Protein AF-A0A067CQ68-F1 (afdb_monomer_lite)

Secondary structure (DSSP, 8-state):
--HHHHHHHHHHHHHHHHHHHHHHHHHHHHHHHHHHHHS-------TTS------HHHHHHHHHHHHHHHHHHHHHHHHHHHHHHHHHHHHHHHHHHHHHHHHHHHHHTS---

Structure (mmCIF, N/CA/C/O backbone):
data_AF-A0A067CQ68-F1
#
_entry.id   AF-A0A067CQ68-F1
#
loop_
_atom_site.group_PDB
_atom_site.id
_atom_site.type_symbol
_atom_site.label_atom_id
_atom_site.label_alt_id
_atom_site.label_comp_id
_atom_site.label_asym_id
_atom_site.label_entity_id
_atom_site.label_seq_id
_atom_site.pdbx_PDB_ins_code
_atom_site.Cartn_x
_atom_site.Cartn_y
_atom_site.Cartn_z
_atom_site.occupancy
_atom_site.B_iso_or_equiv
_atom_site.auth_seq_id
_atom_site.auth_comp_id
_atom_site.auth_asym_id
_atom_site.auth_atom_id
_atom_site.pdbx_PDB_model_num
ATOM 1 N N . MET A 1 1 ? 20.743 -6.549 -14.101 1.00 60.62 1 ME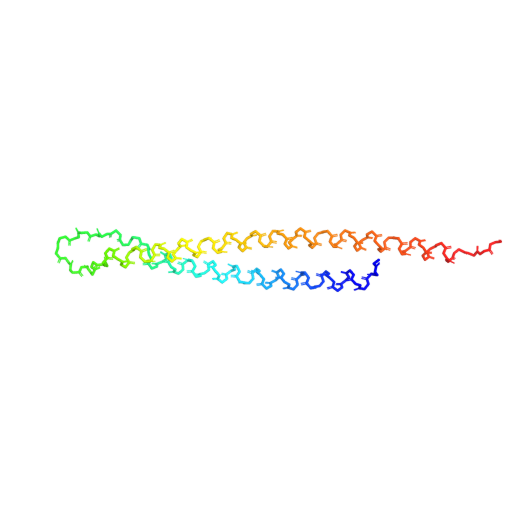T A N 1
ATOM 2 C CA . MET A 1 1 ? 19.296 -6.806 -13.896 1.00 60.62 1 MET A CA 1
ATOM 3 C C . MET A 1 1 ? 18.573 -6.656 -15.236 1.00 60.62 1 MET A C 1
ATOM 5 O O . MET A 1 1 ? 18.942 -5.763 -15.986 1.00 60.62 1 MET A O 1
ATOM 9 N N . ARG A 1 2 ? 17.631 -7.544 -15.596 1.00 82.50 2 ARG A N 1
ATOM 10 C CA . ARG A 1 2 ? 16.927 -7.521 -16.904 1.00 82.50 2 ARG A CA 1
ATOM 11 C C . ARG A 1 2 ? 15.641 -6.677 -16.827 1.00 82.50 2 ARG A C 1
ATOM 13 O O . ARG A 1 2 ? 14.988 -6.678 -15.788 1.00 82.50 2 ARG A O 1
ATOM 20 N N . LEU A 1 3 ? 15.232 -6.024 -17.925 1.00 79.62 3 LEU A N 1
ATOM 21 C CA . LEU A 1 3 ? 13.992 -5.217 -17.993 1.00 79.62 3 LEU A CA 1
ATOM 22 C C . LEU A 1 3 ? 12.731 -6.009 -17.611 1.00 79.62 3 LEU A C 1
ATOM 24 O O . LEU A 1 3 ? 11.847 -5.472 -16.947 1.00 79.62 3 LEU A O 1
ATOM 28 N N . SER A 1 4 ? 12.660 -7.288 -17.989 1.00 81.38 4 SER A N 1
ATOM 29 C CA . SER A 1 4 ? 11.555 -8.184 -17.624 1.00 81.38 4 SER A CA 1
ATOM 30 C C . SER A 1 4 ? 11.448 -8.404 -16.113 1.00 81.38 4 SER A C 1
ATOM 32 O O . SER A 1 4 ? 10.342 -8.451 -15.581 1.00 81.38 4 SER A O 1
ATOM 34 N N . VAL A 1 5 ? 12.584 -8.464 -15.412 1.00 86.25 5 VAL A N 1
ATOM 35 C CA . VAL A 1 5 ? 12.642 -8.619 -13.951 1.00 86.25 5 VAL A CA 1
ATOM 36 C C . VAL A 1 5 ? 12.155 -7.348 -13.255 1.00 86.25 5 VAL A C 1
ATOM 38 O O . VAL A 1 5 ? 11.354 -7.439 -12.332 1.00 86.25 5 VAL A O 1
ATOM 41 N N . LEU A 1 6 ? 12.559 -6.164 -13.733 1.00 83.12 6 LEU A N 1
ATOM 42 C CA . LEU A 1 6 ? 12.052 -4.886 -13.210 1.00 83.12 6 LEU A CA 1
ATOM 43 C C . LEU A 1 6 ? 10.543 -4.734 -13.431 1.00 83.12 6 LEU A C 1
ATOM 45 O O . LEU A 1 6 ? 9.833 -4.302 -12.530 1.00 83.12 6 LEU A O 1
ATOM 49 N N . LYS A 1 7 ? 10.034 -5.138 -14.602 1.00 84.62 7 LYS A N 1
ATOM 50 C CA . LYS A 1 7 ? 8.595 -5.100 -14.901 1.00 84.62 7 LYS A CA 1
ATOM 51 C C . LYS A 1 7 ? 7.795 -6.032 -13.982 1.00 84.62 7 LYS A C 1
ATOM 53 O O . LYS A 1 7 ? 6.749 -5.634 -13.476 1.00 84.62 7 LYS A O 1
ATOM 58 N N . ALA A 1 8 ? 8.295 -7.245 -13.741 1.00 87.69 8 ALA A N 1
ATOM 59 C CA . ALA A 1 8 ? 7.673 -8.182 -12.809 1.00 87.69 8 ALA A CA 1
ATOM 60 C C . ALA A 1 8 ? 7.687 -7.645 -11.365 1.00 87.69 8 ALA A C 1
ATOM 62 O O . ALA A 1 8 ? 6.668 -7.702 -10.680 1.00 87.69 8 ALA A O 1
ATOM 63 N N . ALA A 1 9 ? 8.807 -7.058 -10.925 1.00 84.44 9 ALA A N 1
ATOM 64 C CA . ALA A 1 9 ? 8.929 -6.442 -9.603 1.00 84.44 9 ALA A CA 1
ATOM 65 C C . ALA A 1 9 ? 8.004 -5.225 -9.423 1.00 84.44 9 ALA A C 1
ATOM 67 O O . ALA A 1 9 ? 7.415 -5.055 -8.354 1.00 84.44 9 ALA A O 1
ATOM 68 N N . HIS A 1 10 ? 7.835 -4.405 -10.468 1.00 85.12 10 HIS A N 1
ATOM 69 C CA . HIS A 1 10 ? 6.901 -3.275 -10.473 1.00 85.12 10 HIS A CA 1
ATOM 70 C C . HIS A 1 10 ? 5.452 -3.748 -10.326 1.00 85.12 10 HIS A C 1
ATOM 72 O O . HIS A 1 10 ? 4.751 -3.275 -9.434 1.00 85.12 10 HIS A O 1
ATOM 78 N N . SER A 1 11 ? 5.040 -4.749 -11.114 1.00 89.12 11 SER A N 1
ATOM 79 C CA . SER A 1 11 ? 3.697 -5.338 -11.015 1.00 89.12 11 SER A CA 1
ATOM 80 C C . SER A 1 11 ? 3.433 -5.914 -9.624 1.00 89.12 11 SER A C 1
ATOM 82 O O . SER A 1 11 ? 2.447 -5.555 -8.994 1.00 89.12 11 SER A O 1
ATOM 84 N N . ALA A 1 12 ? 4.351 -6.728 -9.095 1.00 88.62 12 ALA A N 1
ATOM 85 C CA . ALA A 1 12 ? 4.198 -7.330 -7.772 1.00 88.62 12 ALA A CA 1
ATOM 86 C C . ALA A 1 12 ? 4.123 -6.284 -6.644 1.00 88.62 12 ALA A C 1
ATOM 88 O O . ALA A 1 12 ? 3.339 -6.433 -5.705 1.00 88.62 12 ALA A O 1
ATOM 89 N N . THR A 1 13 ? 4.923 -5.215 -6.725 1.00 84.12 13 THR A N 1
ATOM 90 C CA . THR A 1 13 ? 4.873 -4.106 -5.756 1.00 84.12 13 THR A CA 1
ATOM 91 C C . THR A 1 13 ? 3.544 -3.360 -5.838 1.00 84.12 13 THR A C 1
ATOM 93 O O . THR A 1 13 ? 2.949 -3.053 -4.806 1.00 84.12 13 THR A O 1
ATOM 96 N N . ARG A 1 14 ? 3.040 -3.124 -7.054 1.00 86.75 14 ARG A N 1
ATOM 97 C CA . ARG A 1 14 ? 1.741 -2.489 -7.289 1.00 86.75 14 ARG A CA 1
ATOM 98 C C . ARG A 1 14 ? 0.584 -3.331 -6.749 1.00 86.75 14 ARG A C 1
ATOM 100 O O . ARG A 1 14 ? -0.292 -2.786 -6.084 1.00 86.75 14 ARG A O 1
ATOM 107 N N . ASP A 1 15 ? 0.594 -4.637 -6.992 1.00 91.06 15 ASP A N 1
ATOM 108 C CA . ASP A 1 15 ? -0.450 -5.547 -6.507 1.00 91.06 15 ASP A CA 1
ATOM 109 C C . ASP A 1 15 ? -0.488 -5.568 -4.974 1.00 91.06 15 ASP A C 1
ATOM 111 O O . ASP A 1 15 ? -1.556 -5.460 -4.366 1.00 91.06 15 ASP A O 1
ATOM 115 N N . ARG A 1 16 ? 0.690 -5.599 -4.333 1.00 85.81 16 ARG A N 1
ATOM 116 C CA . ARG A 1 16 ? 0.811 -5.464 -2.874 1.00 85.81 16 ARG A CA 1
ATOM 117 C C . ARG A 1 16 ? 0.271 -4.128 -2.383 1.00 85.81 16 ARG A C 1
ATOM 119 O O . ARG A 1 16 ? -0.482 -4.118 -1.419 1.00 85.81 16 ARG A O 1
ATOM 126 N N . LEU A 1 17 ? 0.594 -3.021 -3.052 1.00 85.94 17 LEU A N 1
ATOM 127 C CA . LEU A 1 17 ? 0.087 -1.700 -2.681 1.00 85.94 17 LEU A CA 1
ATOM 128 C C . LEU A 1 17 ? -1.449 -1.652 -2.718 1.00 85.94 17 LEU A C 1
ATOM 130 O O . LEU A 1 17 ? -2.062 -1.154 -1.775 1.00 85.94 17 LEU A O 1
ATOM 134 N N . ILE A 1 18 ? -2.071 -2.204 -3.763 1.00 88.00 18 ILE A N 1
ATOM 135 C CA . ILE A 1 18 ? -3.536 -2.275 -3.890 1.00 88.00 18 ILE A CA 1
ATOM 136 C C . ILE A 1 18 ? -4.139 -3.111 -2.753 1.00 88.00 18 ILE A C 1
ATOM 138 O O . ILE A 1 18 ? -5.109 -2.683 -2.118 1.00 88.00 18 ILE A O 1
ATOM 142 N N . ALA A 1 19 ? -3.559 -4.279 -2.464 1.00 89.62 19 ALA A N 1
ATOM 143 C CA . ALA A 1 19 ? -4.012 -5.139 -1.374 1.00 89.62 19 ALA A CA 1
ATOM 144 C C . ALA A 1 19 ? -3.907 -4.427 -0.014 1.00 89.62 19 ALA A C 1
ATOM 146 O O . ALA A 1 19 ? -4.889 -4.341 0.720 1.00 89.62 19 ALA A O 1
ATOM 147 N N . THR A 1 20 ? -2.756 -3.822 0.287 1.00 84.06 20 THR A N 1
ATOM 148 C CA . THR A 1 20 ? -2.525 -3.090 1.541 1.00 84.06 20 THR A CA 1
ATOM 149 C C . THR A 1 20 ? -3.454 -1.883 1.682 1.00 84.06 20 THR A C 1
ATOM 151 O O . THR A 1 20 ? -3.994 -1.649 2.759 1.00 84.06 20 THR A O 1
ATOM 154 N N . GLN A 1 21 ? -3.706 -1.129 0.608 1.00 86.44 21 GLN A N 1
ATOM 155 C CA . GLN A 1 21 ? -4.672 -0.023 0.627 1.00 86.44 21 GLN A CA 1
ATOM 156 C C . GLN A 1 21 ? -6.106 -0.502 0.884 1.00 86.44 21 GLN A C 1
ATOM 158 O O . GLN A 1 21 ? -6.884 0.201 1.530 1.00 86.44 21 GLN A O 1
ATOM 163 N N . THR A 1 22 ? -6.463 -1.685 0.386 1.00 91.25 22 THR A N 1
ATOM 164 C CA . THR A 1 22 ? -7.780 -2.290 0.622 1.00 91.25 22 THR A CA 1
ATOM 165 C C . THR A 1 22 ? -7.946 -2.667 2.093 1.00 91.25 22 THR A C 1
ATOM 167 O O . THR A 1 22 ? -8.943 -2.284 2.708 1.00 91.25 22 THR A O 1
ATOM 170 N N . GLU A 1 23 ? -6.939 -3.312 2.683 1.00 84.94 23 GLU A N 1
ATOM 171 C CA . GLU A 1 23 ? -6.908 -3.616 4.121 1.00 84.94 23 GLU A CA 1
ATOM 172 C C . GLU A 1 23 ? -6.918 -2.348 4.979 1.00 84.94 23 GLU A C 1
ATOM 174 O O . GLU A 1 23 ? -7.627 -2.272 5.978 1.00 84.94 23 GLU A O 1
ATOM 179 N N . LEU A 1 24 ? -6.219 -1.293 4.556 1.00 83.44 24 LEU A N 1
ATOM 180 C CA . LEU A 1 24 ? -6.215 -0.017 5.266 1.00 83.44 24 LEU A CA 1
ATOM 181 C C . LEU A 1 24 ? -7.610 0.626 5.311 1.00 83.44 24 LEU A C 1
ATOM 183 O O . LEU A 1 24 ? -8.027 1.123 6.356 1.00 83.44 24 LEU A O 1
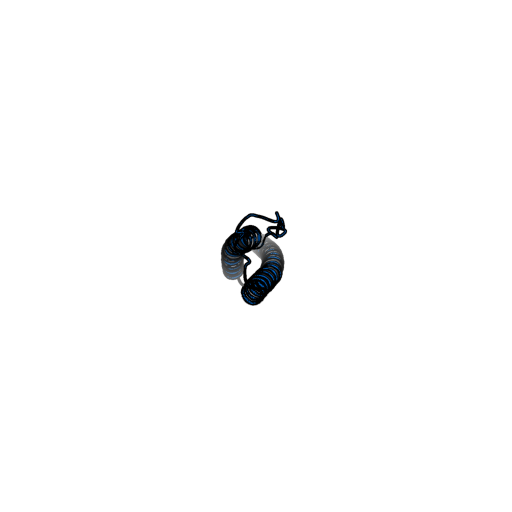ATOM 187 N N . ARG A 1 25 ? -8.372 0.565 4.210 1.00 85.62 25 ARG A N 1
ATOM 188 C CA . ARG A 1 25 ? -9.776 1.017 4.186 1.00 85.62 25 ARG A CA 1
ATOM 189 C C . ARG A 1 25 ? -10.676 0.146 5.057 1.00 85.62 25 ARG A C 1
ATOM 191 O O . ARG A 1 25 ? -11.613 0.665 5.660 1.00 85.62 25 ARG A O 1
ATOM 198 N N . ARG A 1 26 ? -10.423 -1.165 5.111 1.00 87.44 26 ARG A N 1
ATOM 199 C CA . ARG A 1 26 ? -11.155 -2.085 5.988 1.00 87.44 26 ARG A CA 1
ATOM 200 C C . ARG A 1 26 ? -10.921 -1.727 7.456 1.00 87.44 26 ARG A C 1
ATOM 202 O O . ARG A 1 26 ? -11.893 -1.486 8.164 1.00 87.44 26 ARG A O 1
ATOM 209 N N . LEU A 1 27 ? -9.661 -1.590 7.868 1.00 82.19 27 LEU A N 1
ATOM 210 C CA . LEU A 1 27 ? -9.287 -1.175 9.223 1.00 82.19 27 LEU A CA 1
ATOM 211 C C . LEU A 1 27 ? -9.879 0.192 9.585 1.00 82.19 27 LEU A C 1
ATOM 213 O O . LEU A 1 27 ? -10.383 0.368 10.687 1.00 82.19 27 LEU A O 1
ATOM 217 N N . GLN A 1 28 ? -9.899 1.144 8.646 1.00 84.12 28 GLN A N 1
ATOM 218 C CA . GLN A 1 28 ? -10.526 2.451 8.864 1.00 84.12 28 GLN A CA 1
ATOM 219 C C . GLN A 1 28 ? -12.029 2.338 9.173 1.00 84.12 28 GLN A C 1
ATOM 221 O O . GLN A 1 28 ? -12.538 3.060 10.028 1.00 84.12 28 GLN A O 1
ATOM 226 N N . ARG A 1 29 ? -12.749 1.429 8.500 1.00 86.06 29 ARG A N 1
ATOM 227 C CA . ARG A 1 29 ? -14.167 1.161 8.792 1.00 86.06 29 ARG A CA 1
ATOM 228 C C . ARG A 1 29 ? -14.346 0.461 10.134 1.00 86.06 29 ARG A C 1
ATOM 230 O O . ARG A 1 29 ? -15.270 0.804 10.857 1.00 86.06 29 ARG A O 1
ATOM 237 N N . GLU A 1 30 ? -13.483 -0.496 10.463 1.00 81.75 30 GLU A N 1
ATOM 238 C CA . GLU A 1 30 ? -13.515 -1.193 11.755 1.00 81.75 30 GLU A CA 1
ATOM 239 C C . GLU A 1 30 ? -13.288 -0.214 12.914 1.00 81.75 30 GLU A C 1
ATOM 241 O O . GLU A 1 30 ? -14.083 -0.199 13.850 1.00 81.75 30 GLU A O 1
ATOM 246 N N . ILE A 1 31 ? -12.304 0.685 12.802 1.00 78.50 31 ILE A N 1
ATOM 247 C CA . ILE A 1 31 ? -12.085 1.766 13.776 1.00 78.50 31 ILE A CA 1
ATOM 248 C C . ILE A 1 31 ? -13.330 2.643 13.895 1.00 78.50 31 ILE A C 1
ATOM 250 O O . ILE A 1 31 ? -13.798 2.863 15.006 1.00 78.50 31 ILE A O 1
ATOM 254 N N . ALA A 1 32 ? -13.910 3.092 12.778 1.00 77.62 32 ALA A N 1
ATOM 255 C CA . ALA A 1 32 ? -15.116 3.919 12.810 1.00 77.62 32 ALA A CA 1
ATOM 256 C C . ALA A 1 32 ? -16.305 3.199 13.478 1.00 77.62 32 ALA A C 1
ATOM 258 O O . ALA A 1 32 ? -17.064 3.817 14.219 1.00 77.62 32 ALA A O 1
ATOM 259 N N . LEU A 1 33 ? -16.459 1.887 13.268 1.00 78.69 33 LEU A N 1
ATOM 260 C CA . LEU A 1 33 ? -17.493 1.083 13.926 1.00 78.69 33 LEU A CA 1
ATOM 261 C C . LEU A 1 33 ? -17.256 0.960 15.434 1.00 78.69 33 LEU A C 1
ATOM 263 O O . LEU A 1 33 ? -18.212 1.063 16.203 1.00 78.69 33 LEU A O 1
ATOM 267 N N . VAL A 1 34 ? -16.008 0.744 15.861 1.00 73.31 34 VAL A N 1
ATOM 268 C CA . VAL A 1 34 ? -15.639 0.747 17.284 1.00 73.31 34 VAL A CA 1
ATOM 269 C C . VAL A 1 34 ? -15.917 2.124 17.878 1.00 73.31 34 VAL A C 1
ATOM 271 O O . VAL A 1 34 ? -16.600 2.211 18.888 1.00 73.31 34 VAL A O 1
ATOM 274 N N . GLU A 1 35 ? -15.515 3.205 17.211 1.00 68.25 35 GLU A N 1
ATOM 275 C CA . GLU A 1 35 ? -15.783 4.577 17.648 1.00 68.25 35 GLU A CA 1
ATOM 276 C C . GLU A 1 35 ? -17.277 4.886 17.767 1.00 68.25 35 GLU A C 1
ATOM 278 O O . GLU A 1 35 ? -17.679 5.528 18.733 1.00 68.25 35 GLU A O 1
ATOM 283 N N . CYS A 1 36 ? -18.118 4.386 16.858 1.00 66.38 36 CYS A N 1
ATOM 284 C CA . CYS A 1 36 ? -19.571 4.505 16.982 1.00 66.38 36 CYS A CA 1
ATOM 285 C C . CYS A 1 36 ? -20.128 3.764 18.208 1.00 66.38 36 CYS A C 1
ATOM 287 O O . CYS A 1 36 ? -21.085 4.241 18.815 1.00 66.38 36 CYS A O 1
ATOM 289 N N . LYS A 1 37 ? -19.545 2.616 18.579 1.00 65.44 37 LYS A N 1
ATOM 290 C CA . LYS A 1 37 ? -19.939 1.838 19.767 1.00 65.44 37 LYS A CA 1
ATOM 291 C C . LYS A 1 37 ? -19.400 2.433 21.070 1.00 65.44 37 LYS A C 1
ATOM 293 O O . LYS A 1 37 ? -20.056 2.322 22.097 1.00 65.44 37 LYS A O 1
ATOM 298 N N . THR A 1 38 ? -18.214 3.041 21.028 1.00 56.88 38 THR A N 1
ATOM 299 C CA . THR A 1 38 ? -17.494 3.586 22.193 1.00 56.88 38 THR A CA 1
ATOM 300 C C . THR A 1 38 ? -17.598 5.097 22.328 1.00 56.88 38 THR A C 1
ATOM 302 O O . THR A 1 38 ? -16.939 5.671 23.196 1.00 56.88 38 THR A O 1
ATOM 305 N N . LEU A 1 39 ? -18.361 5.771 21.457 1.00 48.78 39 LEU A N 1
ATOM 306 C CA . LEU A 1 39 ? -18.779 7.148 21.694 1.00 48.78 39 LEU A CA 1
ATOM 307 C C . LEU A 1 39 ? -19.237 7.203 23.147 1.00 48.78 39 LEU A C 1
ATOM 309 O O . LEU A 1 39 ? -19.996 6.318 23.558 1.00 48.78 39 LEU A O 1
ATOM 313 N N . PRO A 1 40 ? -18.794 8.194 23.936 1.00 49.34 40 PRO A N 1
ATOM 314 C CA . PRO A 1 40 ? -19.448 8.422 25.192 1.00 49.34 40 PRO A CA 1
ATOM 315 C C . PRO A 1 40 ? -20.901 8.702 24.806 1.00 49.34 40 PRO A C 1
ATOM 317 O O . PRO A 1 40 ? -21.260 9.808 24.402 1.00 49.34 40 PRO A O 1
ATOM 320 N N . GLN A 1 41 ? -21.772 7.713 25.010 1.00 48.44 41 GLN A N 1
ATOM 321 C CA . GLN A 1 41 ? -22.942 8.016 25.794 1.00 48.44 41 GLN A CA 1
ATOM 322 C C . GLN A 1 41 ? -22.344 8.644 27.043 1.00 48.44 41 GLN A C 1
ATOM 324 O O . GLN A 1 41 ? -21.955 7.956 27.981 1.00 48.44 41 GLN A O 1
ATOM 329 N N . VAL A 1 42 ? -22.143 9.971 26.994 1.00 46.81 42 VAL A N 1
ATOM 330 C CA . VAL A 1 42 ? -22.143 10.795 28.187 1.00 46.81 42 VAL A CA 1
ATOM 331 C C . VAL A 1 42 ? -23.264 10.161 28.975 1.00 46.81 42 VAL A C 1
ATOM 333 O O . VAL A 1 42 ? -24.367 10.097 28.414 1.00 46.81 42 VAL A O 1
ATOM 336 N N . PRO A 1 43 ? -23.001 9.575 30.153 1.00 48.03 43 PRO A N 1
ATOM 337 C CA . PRO A 1 43 ? -24.085 9.106 30.971 1.00 48.03 43 PRO A CA 1
ATOM 338 C C . PRO A 1 43 ? -24.894 10.374 31.190 1.00 48.03 43 PRO A C 1
ATOM 340 O O . PRO A 1 43 ? -24.504 11.254 31.958 1.00 48.03 43 PRO A O 1
ATOM 343 N N . GLN A 1 44 ? -25.958 10.558 30.406 1.00 48.72 44 GLN A N 1
ATOM 344 C CA . GLN A 1 44 ? -26.977 11.513 30.730 1.00 48.72 44 GLN A CA 1
ATOM 345 C C . GLN A 1 44 ? -27.550 10.861 31.966 1.00 48.72 44 GLN A C 1
ATOM 347 O O . GLN A 1 44 ? -28.422 10.001 31.874 1.00 48.72 44 GLN A O 1
ATOM 352 N N . TYR A 1 45 ? -26.971 11.198 33.117 1.00 47.47 45 TYR A N 1
ATOM 353 C CA . TYR A 1 45 ? -27.545 10.950 34.417 1.00 47.47 45 TYR A CA 1
ATOM 354 C C . TYR A 1 45 ? -28.835 11.771 34.448 1.00 47.47 45 TYR A C 1
ATOM 356 O O . TYR A 1 45 ? -28.928 12.827 35.065 1.00 47.47 45 TYR A O 1
ATOM 364 N N . ARG A 1 46 ? -29.848 11.312 33.712 1.00 48.41 46 ARG A N 1
ATOM 365 C CA . ARG A 1 46 ? -31.227 11.635 33.997 1.00 48.41 46 ARG A CA 1
ATOM 366 C C . ARG A 1 46 ? -31.548 10.786 35.206 1.00 48.41 46 ARG A C 1
ATOM 368 O O . ARG A 1 46 ? -31.765 9.582 35.08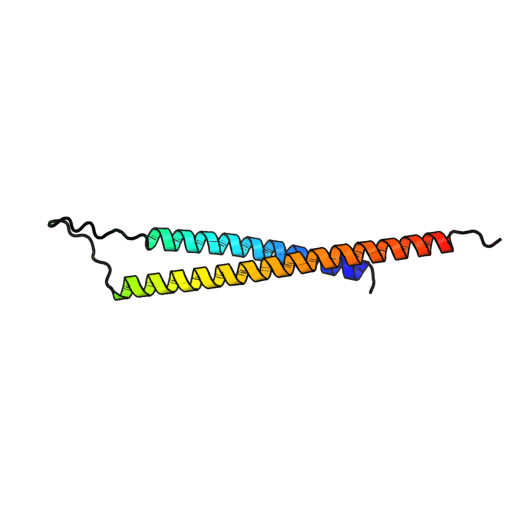8 1.00 48.41 46 ARG A O 1
ATOM 375 N N . PHE A 1 47 ? -31.513 11.419 36.373 1.00 41.38 47 PHE A N 1
ATOM 376 C CA . PHE A 1 47 ? -32.140 10.876 37.569 1.00 41.38 47 PHE A CA 1
ATOM 377 C C . PHE A 1 47 ? -33.552 10.412 37.181 1.00 41.38 47 PHE A C 1
ATOM 379 O O . PHE A 1 47 ? -34.416 11.239 36.899 1.00 41.38 47 PHE A O 1
ATOM 386 N N . GLY A 1 48 ? -33.750 9.094 37.074 1.00 51.03 48 GLY A N 1
ATOM 387 C CA . GLY A 1 48 ? -35.050 8.490 36.774 1.00 51.03 48 GLY A CA 1
ATOM 388 C C . GLY A 1 48 ? -35.174 7.623 35.515 1.00 51.03 48 GLY A C 1
ATOM 389 O O . GLY A 1 48 ? -36.261 7.093 35.311 1.00 51.03 48 GLY A O 1
ATOM 390 N N . SER A 1 49 ? -34.138 7.406 34.692 1.00 49.16 49 SER A N 1
ATOM 391 C CA . SER A 1 49 ? -34.206 6.363 33.646 1.00 49.16 49 SER A CA 1
ATOM 392 C C . SER A 1 49 ? -33.130 5.301 33.822 1.00 49.16 49 SER A C 1
ATOM 394 O O . SER A 1 49 ? -31.962 5.634 34.006 1.00 49.16 49 SER A O 1
ATOM 396 N N . SER A 1 50 ? -33.531 4.033 33.718 1.00 48.38 50 SER A N 1
ATOM 397 C CA . SER A 1 50 ? -32.650 2.870 33.583 1.00 48.38 50 SER A CA 1
ATOM 398 C C . SER A 1 50 ? -31.825 3.003 32.296 1.00 48.38 50 SER A C 1
ATOM 400 O O . SER A 1 50 ? -32.205 2.510 31.242 1.00 48.38 50 SER A O 1
ATOM 402 N N . ALA A 1 51 ? -30.733 3.761 32.354 1.00 52.41 51 ALA A N 1
ATOM 403 C CA . ALA A 1 51 ? -29.669 3.672 31.372 1.00 52.41 51 ALA A CA 1
ATOM 404 C C . ALA A 1 51 ? -28.763 2.530 31.836 1.00 52.41 51 ALA A C 1
ATOM 406 O O . ALA A 1 51 ? -28.269 2.562 32.965 1.00 52.41 51 ALA A O 1
ATOM 407 N N . GLU A 1 52 ? -28.611 1.499 31.008 1.00 56.72 52 GLU A N 1
ATOM 408 C CA . GLU A 1 52 ? -27.677 0.401 31.247 1.00 56.72 52 GLU A CA 1
ATOM 409 C C . GLU A 1 52 ? -26.275 0.988 31.439 1.00 56.72 52 GLU A C 1
ATOM 411 O O . GLU A 1 52 ? -25.649 1.499 30.512 1.00 56.72 52 GLU A O 1
ATOM 416 N N . VAL A 1 53 ? -25.806 0.986 32.686 1.00 54.94 53 VAL A N 1
ATOM 417 C CA . VAL A 1 53 ? -24.454 1.418 33.025 1.00 54.94 53 VAL A CA 1
ATOM 418 C C . VAL A 1 53 ? -23.520 0.310 32.552 1.00 54.94 53 VAL A C 1
ATOM 420 O O . VAL A 1 53 ? -23.392 -0.712 33.222 1.00 54.94 53 VAL A O 1
ATOM 423 N N . THR A 1 54 ? -22.883 0.495 31.394 1.00 62.16 54 THR A N 1
ATOM 424 C CA . THR A 1 54 ? -21.767 -0.361 30.963 1.00 62.16 54 THR A CA 1
ATOM 425 C C . THR A 1 54 ? -20.723 -0.395 32.068 1.00 62.16 54 THR A C 1
ATOM 427 O O . THR A 1 54 ? -20.316 0.654 32.582 1.00 62.16 54 THR A O 1
ATOM 430 N N . SER A 1 55 ? -20.312 -1.597 32.463 1.00 68.50 55 SER A N 1
ATOM 431 C CA . SER A 1 55 ? -19.394 -1.760 33.584 1.00 68.50 55 SER A CA 1
ATOM 432 C C . SER A 1 55 ? -18.043 -1.089 33.274 1.00 68.50 55 SER A C 1
ATOM 434 O O . SER A 1 55 ? -17.602 -1.075 32.120 1.00 68.50 55 SER A O 1
ATOM 436 N N . PRO A 1 56 ? -17.322 -0.560 34.282 1.00 65.94 56 PRO A N 1
ATOM 437 C CA . PRO A 1 56 ? -15.995 0.029 34.077 1.00 65.94 56 PRO A CA 1
ATOM 438 C C . PRO A 1 56 ? -15.004 -0.915 33.374 1.00 65.94 56 PRO A C 1
ATOM 440 O O . PRO A 1 56 ? -14.115 -0.466 32.653 1.00 65.94 56 PRO A O 1
ATOM 443 N N . HIS A 1 57 ? -15.178 -2.228 33.556 1.00 72.94 57 HIS A N 1
ATOM 444 C CA . HIS A 1 57 ? -14.374 -3.260 32.909 1.00 72.94 57 HIS A CA 1
ATOM 445 C C . HIS A 1 57 ? -14.643 -3.350 31.396 1.00 72.94 57 HIS A C 1
ATOM 447 O O . HIS A 1 57 ? -13.705 -3.456 30.608 1.00 72.94 57 HIS A O 1
ATOM 453 N N . GLU A 1 58 ? -15.905 -3.263 30.968 1.00 68.94 58 GLU A N 1
ATOM 454 C CA . GLU A 1 58 ? -16.280 -3.247 29.545 1.00 68.94 58 GLU A CA 1
ATOM 455 C C . GLU A 1 58 ? -15.819 -1.961 28.853 1.00 68.94 58 GLU A C 1
ATOM 457 O O . GLU A 1 58 ? -15.311 -2.011 27.733 1.00 68.94 58 GLU A O 1
ATOM 462 N N . ALA A 1 59 ? -15.912 -0.818 29.540 1.00 68.62 59 ALA A N 1
ATOM 463 C CA . ALA A 1 59 ? -15.403 0.453 29.028 1.00 68.62 59 ALA A CA 1
ATOM 464 C C . ALA A 1 59 ? -13.877 0.419 28.812 1.00 68.62 59 ALA A C 1
ATOM 466 O O . ALA A 1 59 ? -13.379 0.897 27.791 1.00 68.62 59 ALA A O 1
ATOM 467 N N . TYR A 1 60 ? -13.132 -0.188 29.744 1.00 73.31 60 TYR A N 1
ATOM 468 C CA . TYR A 1 60 ? -11.686 -0.367 29.610 1.00 73.31 60 TYR A CA 1
ATOM 469 C C . TYR A 1 60 ? -11.319 -1.333 28.473 1.00 73.31 60 TYR A C 1
ATOM 471 O O . TYR A 1 60 ? -10.408 -1.045 27.697 1.00 73.31 60 TYR A O 1
ATOM 479 N N . ALA A 1 61 ? -12.049 -2.444 28.329 1.00 77.69 61 ALA A N 1
ATOM 480 C CA . ALA A 1 61 ? -11.838 -3.395 27.237 1.00 77.69 61 ALA A CA 1
ATOM 481 C C . ALA A 1 61 ? -12.052 -2.742 25.859 1.00 77.69 61 ALA A C 1
ATOM 483 O O . ALA A 1 61 ? -11.210 -2.878 24.972 1.00 77.69 61 ALA A O 1
ATOM 484 N N . ALA A 1 62 ? -13.122 -1.960 25.702 1.00 72.25 62 ALA A N 1
ATOM 485 C CA . ALA A 1 62 ? -13.412 -1.267 24.450 1.00 72.25 62 ALA A CA 1
ATOM 486 C C . ALA A 1 62 ? -12.388 -0.156 24.130 1.00 72.25 62 ALA A C 1
ATOM 488 O O . ALA A 1 62 ? -12.038 0.071 22.969 1.00 72.25 62 ALA A O 1
ATOM 489 N N . PHE A 1 63 ? -11.849 0.513 25.157 1.00 75.94 63 PHE A N 1
ATOM 490 C CA . PHE A 1 63 ? -10.741 1.460 25.002 1.00 75.94 63 PHE A CA 1
ATOM 491 C C . PHE A 1 63 ? -9.455 0.781 24.502 1.00 75.94 63 PHE A C 1
ATOM 493 O O . PHE A 1 63 ? -8.782 1.312 23.611 1.00 75.94 63 PHE A O 1
ATOM 500 N N . GLN A 1 64 ? -9.118 -0.391 25.047 1.00 82.75 64 GLN A N 1
ATOM 501 C CA . GLN A 1 64 ? -7.951 -1.161 24.608 1.00 82.75 64 GLN A CA 1
ATOM 502 C C . GLN A 1 64 ? -8.095 -1.609 23.149 1.00 82.75 64 GLN A C 1
ATOM 504 O O . GLN A 1 64 ? -7.194 -1.372 22.346 1.00 82.75 64 GLN A O 1
ATOM 509 N N . GLU A 1 65 ? -9.262 -2.139 22.768 1.00 79.69 65 GLU A N 1
ATOM 510 C CA . GLU A 1 65 ? -9.551 -2.543 21.386 1.00 79.69 65 GLU A CA 1
ATOM 511 C C . GLU A 1 65 ? -9.386 -1.374 20.397 1.00 79.69 65 GLU A C 1
ATOM 513 O O . GLU A 1 65 ? -8.731 -1.513 19.360 1.00 79.69 65 GLU A O 1
ATOM 518 N N . ARG A 1 66 ? -9.893 -0.180 20.743 1.00 77.00 66 ARG A N 1
ATOM 519 C CA . ARG A 1 66 ? -9.718 1.035 19.929 1.00 77.00 66 ARG A CA 1
ATOM 520 C C . ARG A 1 66 ? -8.249 1.438 19.798 1.00 77.00 66 ARG A C 1
ATOM 522 O O . ARG A 1 66 ? -7.808 1.818 18.709 1.00 77.00 66 ARG A O 1
ATOM 529 N N . THR A 1 67 ? -7.493 1.373 20.891 1.00 81.00 67 THR A N 1
ATOM 530 C CA . THR A 1 67 ? -6.070 1.744 20.914 1.00 81.00 67 THR A CA 1
ATOM 531 C C . THR A 1 67 ? -5.251 0.799 20.036 1.00 81.00 67 THR A C 1
ATOM 533 O O . THR A 1 67 ? -4.458 1.254 19.208 1.00 81.00 67 THR A O 1
ATOM 536 N N . GLU A 1 68 ? -5.502 -0.508 20.129 1.00 85.38 68 GLU A N 1
ATOM 537 C CA . GLU A 1 68 ? -4.865 -1.508 19.273 1.00 85.38 68 GLU A CA 1
ATOM 538 C C . GLU A 1 68 ? -5.220 -1.330 17.796 1.00 85.38 68 GLU A C 1
ATOM 540 O O . GLU A 1 68 ? -4.331 -1.353 16.941 1.00 85.38 68 GLU A O 1
ATOM 545 N N . ALA A 1 69 ? -6.501 -1.129 17.474 1.00 76.88 69 ALA A N 1
ATOM 546 C CA . ALA A 1 69 ? -6.941 -0.916 16.098 1.00 76.88 69 ALA A CA 1
ATOM 547 C C . ALA A 1 69 ? -6.272 0.327 15.485 1.00 76.88 69 ALA A C 1
ATOM 549 O O . ALA A 1 69 ? -5.770 0.279 14.359 1.00 76.88 69 ALA A O 1
ATOM 550 N N . THR A 1 70 ? -6.171 1.409 16.261 1.00 79.25 70 THR A N 1
ATOM 551 C CA . THR A 1 70 ? -5.488 2.648 15.859 1.00 79.25 70 THR A CA 1
ATOM 552 C C . THR A 1 70 ? -3.993 2.417 15.617 1.00 79.25 70 THR A C 1
ATOM 554 O O . THR A 1 70 ? -3.453 2.869 14.605 1.00 79.25 70 THR A O 1
ATOM 557 N N . ALA A 1 71 ? -3.322 1.662 16.492 1.00 84.81 71 ALA A N 1
ATOM 558 C CA . ALA A 1 71 ? -1.914 1.311 16.319 1.00 84.81 71 ALA A CA 1
ATOM 559 C C . ALA A 1 71 ? -1.681 0.465 15.053 1.00 84.81 71 ALA A C 1
ATOM 561 O O . ALA A 1 71 ? -0.755 0.738 14.286 1.00 84.81 71 ALA A O 1
ATOM 562 N N . ARG A 1 72 ? -2.556 -0.517 14.782 1.00 82.62 72 ARG A N 1
ATOM 563 C CA . ARG A 1 72 ? -2.512 -1.332 13.552 1.00 82.62 72 ARG A CA 1
ATOM 564 C C . ARG A 1 72 ? -2.706 -0.474 12.303 1.00 82.62 72 ARG A C 1
ATOM 566 O O . ARG A 1 72 ? -1.995 -0.667 11.319 1.00 82.62 72 ARG A O 1
ATOM 573 N N . PHE A 1 73 ? -3.614 0.499 12.345 1.00 79.94 73 PHE A N 1
ATOM 574 C CA . PHE A 1 73 ? -3.828 1.437 11.243 1.00 79.94 73 PHE A CA 1
ATOM 575 C C . PHE A 1 73 ? -2.600 2.318 10.979 1.00 79.94 73 PHE A C 1
ATOM 577 O O . PHE A 1 73 ? -2.166 2.417 9.831 1.00 79.94 73 PHE A O 1
ATOM 584 N N . ALA A 1 74 ? -1.985 2.884 12.022 1.00 83.75 74 ALA A N 1
ATOM 585 C CA . ALA A 1 74 ? -0.758 3.674 11.891 1.00 83.75 74 ALA A CA 1
ATOM 586 C C . ALA A 1 74 ? 0.412 2.844 11.326 1.00 83.75 74 ALA A C 1
ATOM 588 O O . ALA A 1 74 ? 1.118 3.289 10.419 1.00 83.75 74 ALA A O 1
ATOM 589 N N . ALA A 1 75 ? 0.581 1.602 11.793 1.00 85.19 75 ALA A N 1
ATOM 590 C CA . ALA A 1 75 ? 1.579 0.685 11.247 1.00 85.19 75 ALA A CA 1
ATOM 591 C C . ALA A 1 75 ? 1.317 0.371 9.762 1.00 85.19 75 ALA A C 1
ATOM 593 O O . ALA A 1 75 ? 2.238 0.389 8.945 1.00 85.19 75 ALA A O 1
ATOM 594 N N . MET A 1 76 ? 0.054 0.148 9.383 1.00 84.19 76 MET A N 1
ATOM 595 C CA . MET A 1 76 ? -0.321 -0.121 7.993 1.00 84.19 76 MET A CA 1
ATOM 596 C C . MET A 1 76 ? -0.079 1.092 7.079 1.00 84.19 76 MET A C 1
ATOM 598 O O . MET A 1 76 ? 0.351 0.924 5.937 1.00 84.19 76 MET A O 1
ATOM 602 N N . GLN A 1 77 ? -0.283 2.317 7.576 1.00 85.44 77 GLN A N 1
ATOM 603 C CA . GLN A 1 77 ? 0.068 3.540 6.844 1.00 85.44 77 GLN A CA 1
ATOM 604 C C . GLN A 1 77 ? 1.567 3.612 6.529 1.00 85.44 77 GLN A C 1
ATOM 606 O O . GLN A 1 77 ? 1.936 3.959 5.405 1.00 85.44 77 GLN A O 1
ATOM 611 N N . ALA A 1 78 ? 2.430 3.234 7.477 1.00 89.88 78 ALA A N 1
ATOM 612 C CA . ALA A 1 78 ? 3.874 3.188 7.248 1.00 89.88 78 ALA A CA 1
ATOM 613 C C . ALA A 1 78 ? 4.251 2.168 6.157 1.00 89.88 78 ALA A C 1
ATOM 615 O O . ALA A 1 78 ? 5.078 2.462 5.293 1.00 89.88 78 ALA A O 1
ATOM 616 N N . VAL A 1 79 ? 3.593 1.002 6.132 1.00 87.94 79 VAL A N 1
ATOM 617 C CA . VAL A 1 79 ? 3.787 -0.004 5.071 1.00 87.94 79 VAL A CA 1
ATOM 618 C C . VAL A 1 79 ? 3.375 0.545 3.702 1.00 87.94 79 VAL A C 1
ATOM 620 O O . VAL A 1 79 ? 4.109 0.366 2.730 1.00 87.94 79 VAL A O 1
ATOM 623 N N . VAL A 1 80 ? 2.244 1.253 3.610 1.00 85.75 80 VAL A N 1
ATOM 624 C CA . VAL A 1 80 ? 1.811 1.905 2.360 1.00 85.75 80 VAL A CA 1
ATOM 625 C C . VAL A 1 80 ? 2.846 2.924 1.884 1.00 85.75 80 VAL A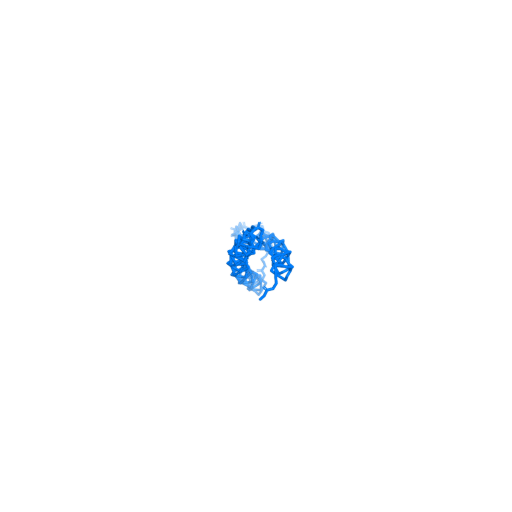 C 1
ATOM 627 O O . VAL A 1 80 ? 3.223 2.892 0.712 1.00 85.75 80 VAL A O 1
ATOM 630 N N . ALA A 1 81 ? 3.345 3.781 2.777 1.00 86.81 81 ALA A N 1
ATOM 631 C CA . ALA A 1 81 ? 4.366 4.770 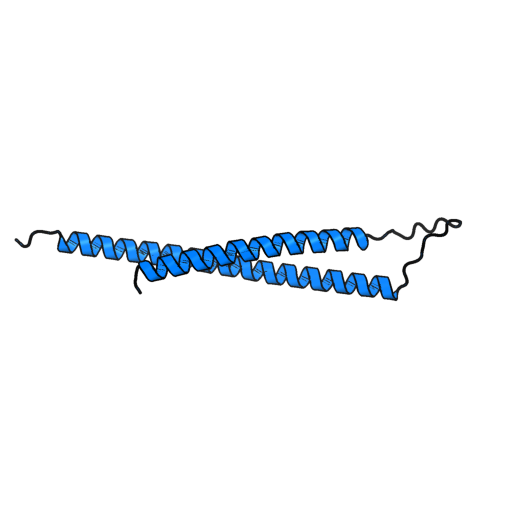2.437 1.00 86.81 81 ALA A CA 1
ATOM 632 C C . ALA A 1 81 ? 5.656 4.106 1.923 1.00 86.81 81 ALA A C 1
ATOM 634 O O . ALA A 1 81 ? 6.206 4.520 0.900 1.00 86.81 81 ALA A O 1
ATOM 635 N N . GLN A 1 82 ? 6.102 3.024 2.569 1.00 91.31 82 GLN A N 1
ATOM 636 C CA . GLN A 1 82 ? 7.272 2.265 2.126 1.00 91.31 82 GLN A CA 1
ATOM 637 C C . GLN A 1 82 ? 7.059 1.627 0.745 1.00 91.31 82 GLN A C 1
ATOM 639 O O . GLN A 1 82 ? 7.947 1.672 -0.108 1.00 91.31 82 GLN A O 1
ATOM 644 N N . LEU A 1 83 ? 5.885 1.041 0.493 1.00 86.19 83 LEU A N 1
ATOM 645 C CA . LEU A 1 83 ? 5.562 0.445 -0.806 1.00 86.19 83 LEU A CA 1
ATOM 646 C C . LEU A 1 83 ? 5.511 1.497 -1.922 1.00 86.19 83 LEU A C 1
ATOM 648 O O . LEU A 1 83 ? 5.992 1.229 -3.021 1.00 86.19 83 LEU A O 1
ATOM 652 N N . GLN A 1 84 ? 4.999 2.697 -1.639 1.00 89.62 84 GLN A N 1
ATOM 653 C CA . GLN A 1 84 ? 5.005 3.816 -2.587 1.00 89.62 84 GLN A CA 1
ATOM 654 C C . GLN A 1 84 ? 6.429 4.264 -2.937 1.00 89.62 84 GLN A C 1
ATOM 656 O O . GLN A 1 84 ? 6.734 4.467 -4.112 1.00 89.62 84 GLN A O 1
ATOM 661 N N . GLN A 1 85 ? 7.320 4.362 -1.944 1.00 93.19 85 GLN A N 1
ATOM 662 C CA . GLN A 1 85 ? 8.733 4.672 -2.189 1.00 93.19 85 GLN A CA 1
ATOM 663 C C . GLN A 1 85 ? 9.409 3.597 -3.046 1.00 93.19 85 GLN A C 1
ATOM 665 O O . GLN A 1 85 ? 10.096 3.918 -4.017 1.00 93.19 85 GLN A O 1
ATOM 670 N N . ASN A 1 86 ? 9.167 2.321 -2.738 1.00 88.56 86 ASN A N 1
ATOM 671 C CA . ASN A 1 86 ? 9.712 1.206 -3.511 1.00 88.56 86 ASN A CA 1
ATOM 672 C C . ASN A 1 86 ? 9.203 1.219 -4.959 1.00 88.56 86 ASN A C 1
ATOM 674 O O . ASN A 1 86 ? 9.971 0.965 -5.886 1.00 88.56 86 ASN A O 1
ATOM 678 N N . GLN A 1 87 ? 7.924 1.543 -5.169 1.00 86.12 87 GLN A N 1
ATOM 679 C CA . GLN A 1 87 ? 7.360 1.666 -6.508 1.00 86.12 87 GLN A CA 1
ATOM 680 C C . GLN A 1 87 ? 8.040 2.789 -7.305 1.00 86.12 87 GLN A C 1
ATOM 682 O O . GLN A 1 87 ? 8.443 2.557 -8.444 1.00 86.12 87 GLN A O 1
ATOM 687 N N . ALA A 1 88 ? 8.231 3.968 -6.706 1.00 88.75 88 ALA A N 1
ATOM 688 C CA . ALA A 1 88 ? 8.901 5.093 -7.360 1.00 88.75 88 ALA A CA 1
ATOM 689 C C . ALA A 1 88 ? 10.364 4.772 -7.728 1.00 88.75 88 ALA A C 1
ATOM 691 O O . ALA A 1 88 ? 10.828 5.117 -8.817 1.00 88.75 88 ALA A O 1
ATOM 692 N N . ALA A 1 89 ? 11.083 4.061 -6.852 1.00 90.38 89 ALA A N 1
ATOM 693 C CA . ALA A 1 89 ? 12.441 3.599 -7.133 1.00 90.38 89 ALA A CA 1
ATOM 694 C C . ALA A 1 89 ? 12.479 2.621 -8.323 1.00 90.38 89 ALA A C 1
ATOM 696 O O . ALA A 1 89 ? 13.274 2.795 -9.245 1.00 90.38 89 ALA A O 1
ATOM 697 N N . LEU A 1 90 ? 11.564 1.644 -8.358 1.00 88.00 90 LEU A N 1
ATOM 698 C CA . LEU A 1 90 ? 11.465 0.684 -9.463 1.00 88.00 90 LEU A CA 1
ATOM 699 C C . LEU A 1 90 ? 11.104 1.353 -10.798 1.00 88.00 90 LEU A C 1
ATOM 701 O O . LEU A 1 90 ? 11.607 0.939 -11.844 1.00 88.00 90 LEU A O 1
ATOM 705 N N . GLU A 1 91 ? 10.253 2.381 -10.783 1.00 87.69 91 GLU A N 1
ATOM 706 C CA . GLU A 1 91 ? 9.910 3.164 -11.979 1.00 87.69 91 GLU A CA 1
ATOM 707 C C . GLU A 1 91 ? 11.124 3.912 -12.533 1.00 87.69 91 GLU A C 1
ATOM 709 O O . GLU A 1 91 ? 11.369 3.887 -13.745 1.00 87.69 91 GLU A O 1
ATOM 714 N N . LYS A 1 92 ? 11.929 4.508 -11.647 1.00 92.62 92 LYS A N 1
ATOM 715 C CA . LYS A 1 92 ? 13.185 5.163 -12.017 1.00 92.62 92 LYS A CA 1
ATOM 716 C C . LYS A 1 92 ? 14.173 4.170 -12.634 1.00 92.62 92 LYS A C 1
ATOM 718 O O . LYS A 1 92 ? 14.641 4.400 -13.751 1.00 92.62 92 LYS A O 1
ATOM 723 N N . ASP A 1 93 ? 14.428 3.046 -11.968 1.00 88.94 93 ASP A N 1
ATOM 724 C CA . ASP A 1 93 ? 15.355 2.012 -12.447 1.00 88.94 93 ASP A CA 1
ATOM 725 C C . ASP A 1 93 ? 14.917 1.436 -13.800 1.00 88.94 93 ASP A C 1
ATOM 727 O O . ASP A 1 93 ? 15.736 1.205 -14.698 1.00 88.94 93 ASP A O 1
ATOM 731 N N . HIS A 1 94 ? 13.608 1.233 -13.981 1.00 88.12 94 HIS A N 1
ATOM 732 C CA . HIS A 1 94 ? 13.044 0.798 -15.253 1.00 88.12 94 HIS A CA 1
ATOM 733 C C . HIS A 1 94 ? 13.286 1.829 -16.364 1.00 88.12 94 HIS A C 1
ATOM 735 O O . HIS A 1 94 ? 13.709 1.454 -17.462 1.00 88.12 94 HIS A O 1
ATOM 741 N N . GLY A 1 95 ? 13.056 3.116 -16.087 1.00 88.19 95 GLY A N 1
ATOM 742 C CA . GLY A 1 95 ? 13.306 4.209 -17.027 1.00 88.19 95 GLY A CA 1
ATOM 743 C C . GLY A 1 95 ? 14.775 4.307 -17.440 1.00 88.19 95 GLY A C 1
ATOM 744 O O . GLY A 1 95 ? 15.083 4.354 -18.634 1.00 88.19 95 GLY A O 1
ATOM 745 N N . GLU A 1 96 ? 15.693 4.256 -16.474 1.00 91.81 96 GLU A N 1
ATOM 746 C CA . GLU A 1 96 ? 17.135 4.291 -16.733 1.00 91.81 96 GLU A CA 1
ATOM 747 C C . GLU A 1 96 ? 17.599 3.100 -17.574 1.00 91.81 96 GLU A C 1
ATOM 749 O O . GLU A 1 96 ? 18.353 3.265 -18.540 1.00 91.81 96 GLU A O 1
ATOM 754 N N . LEU A 1 97 ? 17.138 1.891 -17.240 1.00 89.00 97 LEU A N 1
ATOM 755 C CA 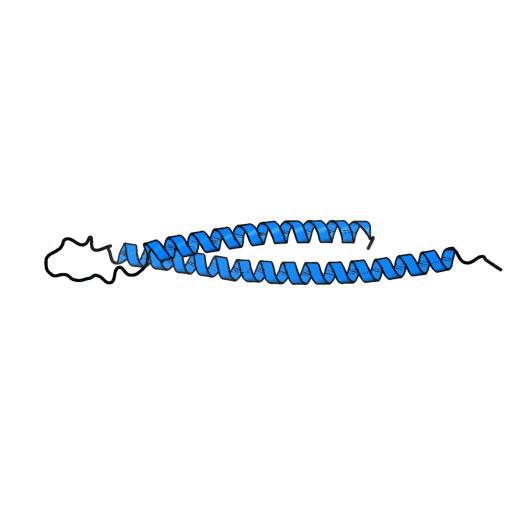. LEU A 1 97 ? 17.510 0.696 -17.986 1.00 89.00 97 LEU A CA 1
ATOM 756 C C . LEU A 1 97 ? 16.936 0.719 -19.407 1.00 89.00 97 LEU A C 1
ATOM 758 O O . LEU A 1 97 ? 17.640 0.358 -20.348 1.00 89.00 97 LEU A O 1
ATOM 762 N N . LYS A 1 98 ? 15.700 1.198 -19.588 1.00 90.06 98 LYS A N 1
ATOM 763 C CA . LYS A 1 98 ? 15.081 1.369 -20.910 1.00 90.06 98 LYS A CA 1
ATOM 764 C C . LYS A 1 98 ? 15.881 2.345 -21.774 1.00 90.06 98 LYS A C 1
ATOM 766 O O . LYS A 1 98 ? 16.164 2.046 -22.931 1.00 90.06 98 LYS A O 1
ATOM 771 N N . MET A 1 99 ? 16.314 3.471 -21.204 1.00 92.00 99 MET A N 1
ATOM 772 C CA . MET A 1 99 ? 17.169 4.438 -21.900 1.00 92.00 99 MET A CA 1
ATOM 773 C C . MET A 1 99 ? 18.520 3.834 -22.299 1.00 92.00 99 MET A C 1
ATOM 775 O O . MET A 1 99 ? 18.976 4.051 -23.420 1.00 92.00 99 MET A O 1
ATOM 779 N N . LYS A 1 100 ? 19.153 3.050 -21.414 1.00 89.56 100 LYS A N 1
ATOM 780 C CA . LYS A 1 100 ? 20.410 2.343 -21.721 1.00 89.56 100 LYS A CA 1
ATOM 781 C C . LYS A 1 100 ? 20.233 1.340 -22.861 1.00 89.56 100 LYS A C 1
ATOM 783 O O . LYS A 1 100 ? 21.047 1.337 -23.778 1.00 89.56 100 LYS A O 1
ATOM 788 N N . VAL A 1 101 ? 19.164 0.541 -22.837 1.00 88.62 101 VAL A N 1
ATOM 789 C CA . VAL A 1 101 ? 18.852 -0.418 -23.909 1.00 88.62 101 VAL A CA 1
ATOM 790 C C . VAL A 1 101 ? 18.643 0.304 -25.238 1.00 88.62 101 VAL A C 1
ATOM 792 O O . VAL A 1 101 ? 19.295 -0.050 -26.211 1.00 88.62 101 VAL A O 1
ATOM 795 N N . ASN A 1 102 ? 17.842 1.371 -25.267 1.00 88.56 102 ASN A N 1
ATOM 796 C CA . ASN A 1 102 ? 17.611 2.144 -26.490 1.00 88.56 102 ASN A CA 1
ATOM 797 C C . ASN A 1 102 ? 18.906 2.737 -27.068 1.00 88.56 102 ASN A C 1
ATOM 799 O O . ASN A 1 102 ? 19.099 2.725 -28.280 1.00 88.56 102 ASN A O 1
ATOM 803 N N . ARG A 1 103 ? 19.808 3.242 -26.213 1.00 90.69 103 ARG A N 1
ATOM 804 C CA . ARG A 1 103 ? 21.117 3.762 -26.647 1.00 90.69 103 ARG A CA 1
ATOM 805 C C . ARG A 1 103 ? 22.000 2.671 -27.245 1.00 90.69 103 ARG A C 1
ATOM 807 O O . ARG A 1 103 ? 22.672 2.929 -28.236 1.00 90.69 103 ARG A O 1
ATOM 814 N N . LEU A 1 104 ? 22.004 1.480 -26.648 1.00 87.94 104 LEU A N 1
ATOM 815 C CA . LEU A 1 104 ? 22.761 0.339 -27.161 1.00 87.94 104 LEU A CA 1
ATOM 816 C C . LEU A 1 104 ? 22.189 -0.154 -28.493 1.00 87.94 104 LEU A C 1
ATOM 818 O O . LEU A 1 104 ? 22.959 -0.357 -29.424 1.00 87.94 104 LEU A O 1
ATOM 822 N N . SER A 1 105 ? 20.863 -0.264 -28.622 1.00 86.38 105 SER A N 1
ATOM 823 C CA . SER A 1 105 ? 20.207 -0.584 -29.897 1.00 86.38 105 SER A CA 1
ATOM 824 C C . SER A 1 105 ? 20.572 0.431 -30.981 1.00 86.38 105 SER A C 1
ATOM 826 O O . SER A 1 105 ? 21.087 0.052 -32.023 1.00 86.38 105 SER A O 1
ATOM 828 N N . ALA A 1 106 ? 20.460 1.729 -30.686 1.00 86.12 106 ALA A N 1
ATOM 829 C CA . ALA A 1 106 ? 20.823 2.785 -31.630 1.00 86.12 106 ALA A CA 1
ATOM 830 C C . ALA A 1 106 ? 22.321 2.816 -31.994 1.00 86.12 106 ALA A C 1
ATOM 832 O O . ALA A 1 106 ? 22.682 3.382 -33.022 1.00 86.12 106 ALA A O 1
ATOM 833 N N . ALA A 1 107 ? 23.204 2.272 -31.151 1.00 83.31 107 ALA A N 1
ATOM 834 C CA . ALA A 1 107 ? 24.626 2.132 -31.458 1.00 83.31 107 ALA A CA 1
ATOM 835 C C . ALA A 1 107 ? 24.908 0.915 -32.353 1.00 83.31 107 ALA A C 1
ATOM 837 O O . ALA A 1 107 ? 25.803 0.986 -33.188 1.00 83.31 107 ALA A O 1
ATOM 838 N N . LEU A 1 108 ? 24.140 -0.167 -32.192 1.00 80.50 108 LEU A N 1
ATOM 839 C CA . LEU A 1 108 ? 24.225 -1.380 -33.011 1.00 80.50 108 LEU A CA 1
ATOM 840 C C . LEU A 1 108 ? 23.612 -1.191 -34.405 1.00 80.50 108 LEU A C 1
ATOM 842 O O . LEU A 1 108 ? 24.105 -1.775 -35.362 1.00 80.50 108 LEU A O 1
ATOM 846 N N . ASP A 1 109 ? 22.588 -0.344 -34.527 1.00 78.19 109 ASP A N 1
ATOM 847 C CA . ASP A 1 109 ? 21.927 -0.032 -35.802 1.00 78.19 109 ASP A CA 1
ATOM 848 C C . ASP A 1 109 ? 22.733 0.946 -36.683 1.00 78.19 109 ASP A C 1
ATOM 850 O O . ASP A 1 109 ? 22.324 1.261 -37.803 1.00 78.19 109 ASP A O 1
ATOM 854 N N . ARG A 1 110 ? 23.879 1.461 -36.205 1.00 71.88 110 ARG A N 1
ATOM 855 C CA . ARG A 1 110 ? 24.753 2.302 -37.034 1.00 71.88 110 ARG A CA 1
ATOM 856 C C . ARG A 1 110 ? 25.500 1.418 -38.035 1.00 71.88 110 ARG A C 1
ATOM 858 O O . ARG A 1 110 ? 26.187 0.493 -37.602 1.00 71.88 110 ARG A O 1
ATOM 865 N N . PRO A 1 111 ? 25.421 1.701 -39.348 1.00 61.75 111 PRO A N 1
ATOM 866 C CA . PRO A 1 111 ? 26.197 0.964 -40.332 1.00 61.75 111 PRO A CA 1
ATOM 867 C C . PRO A 1 111 ? 27.687 1.128 -40.022 1.00 61.75 111 PRO A C 1
ATOM 869 O O . PRO A 1 111 ? 28.165 2.242 -39.795 1.00 61.75 111 PRO A O 1
ATOM 872 N N . ILE A 1 112 ? 28.401 0.004 -39.979 1.00 64.75 112 ILE A N 1
ATOM 873 C CA . ILE A 1 112 ? 29.861 -0.018 -39.911 1.00 64.75 112 ILE A CA 1
ATOM 874 C C . ILE A 1 112 ? 30.344 0.544 -41.252 1.00 64.75 112 ILE A C 1
ATOM 876 O O . ILE A 1 112 ? 30.110 -0.077 -42.289 1.00 64.75 112 ILE A O 1
ATOM 880 N N . ALA A 1 113 ? 30.904 1.754 -41.220 1.00 55.56 113 ALA A N 1
ATOM 881 C CA . ALA A 1 113 ? 31.543 2.399 -42.365 1.00 55.56 113 ALA A CA 1
ATOM 882 C C . ALA A 1 113 ? 32.954 1.844 -42.587 1.00 55.56 113 ALA A C 1
ATOM 884 O O . ALA A 1 113 ? 33.617 1.523 -41.571 1.00 55.56 113 ALA A O 1
#

Organism: Saprolegnia parasitica (strain CBS 223.65) (NCBI:txid695850)

Foldseek 3Di:
DDLVVLVVVLVVLVVVLVVLVVVLVVLVVVLVVLCVVLVPPVVPPPVPDPDPDDDPVNNVVSVVVNVVSVVVSVVSVVVSVVSVVVNVVSVVVSVVVVVVVVVVVVVVPDDDD

Radius of gyration: 26.72 Å; chains: 1; bounding box: 67×20×80 Å

Sequence (113 aa):
MRLSVLKAAHSATRDRLIATQTELRRLQREIALVECKTLPQVPQYRFGSSAEVTSPHEAYAAFQERTEATARFAAMQAVVAQLQQNQAALEKDHGELKMKVNRLSAALDRPIA

pLDDT: mean 77.66, std 13.7, range [41.38, 93.19]